Protein AF-A0A962ZPZ7-F1 (afdb_monomer_lite)

Secondary structure (DSSP, 8-state):
---HHHHHHHHGGGEEEETTTTEEEETT---------HHHHHH-------PPPHHHHHHHHHHHHHHHHHHHHHT--TTTT--PPSGGGGGG-----------

Structure (mmCIF, N/CA/C/O backbone):
data_AF-A0A962ZPZ7-F1
#
_entry.id   AF-A0A962ZPZ7-F1
#
loop_
_atom_site.group_PDB
_atom_site.id
_atom_site.type_symbol
_atom_site.label_atom_id
_atom_site.label_alt_id
_atom_site.label_comp_id
_atom_site.label_asym_id
_atom_site.label_entity_id
_atom_site.label_seq_id
_atom_site.pdbx_PDB_ins_code
_atom_site.Cartn_x
_atom_site.Cartn_y
_atom_site.Cartn_z
_atom_site.occupancy
_atom_site.B_iso_or_equiv
_atom_site.auth_seq_id
_atom_site.auth_comp_id
_atom_site.auth_asym_id
_atom_site.auth_atom_id
_atom_site.pdbx_PDB_model_num
ATOM 1 N N . MET A 1 1 ? -9.183 18.069 -1.532 1.00 39.78 1 MET A N 1
ATOM 2 C CA . MET A 1 1 ? -7.794 17.621 -1.294 1.00 39.78 1 MET A CA 1
ATOM 3 C C . MET A 1 1 ? -7.685 16.182 -1.768 1.00 39.78 1 MET A C 1
ATOM 5 O O . MET A 1 1 ? -8.204 15.302 -1.100 1.00 39.78 1 MET A O 1
ATOM 9 N N . SER A 1 2 ? -7.114 15.980 -2.955 1.00 46.81 2 SER A N 1
ATOM 10 C CA . SER A 1 2 ? -7.010 14.697 -3.666 1.00 46.81 2 SER A CA 1
ATOM 11 C C . SER A 1 2 ? -5.536 14.472 -4.017 1.00 46.81 2 SER A C 1
ATOM 13 O O . SER A 1 2 ? -5.134 14.721 -5.144 1.00 46.81 2 SER A O 1
ATOM 15 N N . CYS A 1 3 ? -4.703 14.124 -3.034 1.00 39.78 3 CYS A N 1
ATOM 16 C CA . CYS A 1 3 ? -3.244 14.050 -3.215 1.00 39.78 3 CYS A CA 1
ATOM 17 C C . CYS A 1 3 ? -2.699 12.628 -3.434 1.00 39.78 3 CYS A C 1
ATOM 19 O O . CYS A 1 3 ? -1.588 12.483 -3.925 1.00 39.78 3 CYS A O 1
ATOM 21 N N . SER A 1 4 ? -3.447 11.566 -3.115 1.00 49.22 4 SER A N 1
ATOM 22 C CA . SER A 1 4 ? -2.926 10.192 -3.244 1.00 49.22 4 SER A CA 1
ATOM 23 C C . SER A 1 4 ? -2.819 9.720 -4.698 1.00 49.22 4 SER A C 1
ATOM 25 O O . SER A 1 4 ? -1.930 8.943 -5.023 1.00 49.22 4 SER A O 1
ATOM 27 N N . ALA A 1 5 ? -3.691 10.213 -5.583 1.00 58.94 5 ALA A N 1
ATOM 28 C CA . ALA A 1 5 ? -3.662 9.848 -6.999 1.00 58.94 5 ALA A CA 1
ATOM 29 C C . ALA A 1 5 ? -2.513 10.523 -7.772 1.00 58.94 5 ALA A C 1
ATOM 31 O O . ALA A 1 5 ? -2.071 9.989 -8.782 1.00 58.94 5 ALA A O 1
ATOM 32 N N . GLU A 1 6 ? -2.005 11.663 -7.292 1.00 68.50 6 GLU A N 1
ATOM 33 C CA . GLU A 1 6 ? -1.009 12.480 -8.005 1.00 68.50 6 GLU A CA 1
ATOM 34 C C . GLU A 1 6 ? 0.352 11.781 -8.134 1.00 68.50 6 GLU A C 1
ATOM 36 O O . GLU A 1 6 ? 1.028 11.906 -9.151 1.00 68.50 6 GLU A O 1
ATOM 41 N N . PHE A 1 7 ? 0.743 11.000 -7.124 1.00 76.31 7 PHE A N 1
ATOM 42 C CA . PHE A 1 7 ? 2.052 10.344 -7.082 1.00 76.31 7 PHE A CA 1
ATOM 43 C C . PHE A 1 7 ? 1.999 8.829 -7.286 1.00 76.31 7 PHE A C 1
ATOM 45 O O . PHE A 1 7 ? 3.051 8.193 -7.329 1.00 76.31 7 PHE A O 1
ATOM 52 N N . GLY A 1 8 ? 0.803 8.248 -7.436 1.00 77.19 8 GLY A N 1
ATOM 53 C CA . GLY A 1 8 ? 0.612 6.796 -7.493 1.00 77.19 8 GLY A CA 1
ATOM 54 C C . GLY A 1 8 ? 1.451 6.111 -8.57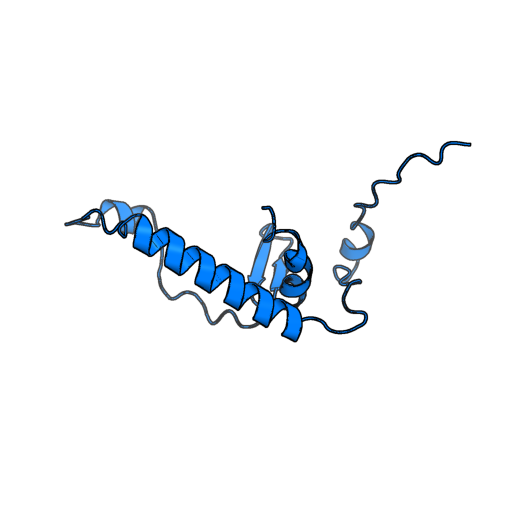4 1.00 77.19 8 GLY A C 1
ATOM 55 O O . GLY A 1 8 ? 2.058 5.078 -8.310 1.00 77.19 8 GLY A O 1
ATOM 56 N N . GLN A 1 9 ? 1.583 6.730 -9.753 1.00 78.50 9 GLN A N 1
ATOM 57 C CA . GLN A 1 9 ? 2.383 6.188 -10.858 1.00 78.50 9 GLN A CA 1
ATOM 58 C C . GLN A 1 9 ? 3.853 5.956 -10.475 1.00 78.50 9 GLN A C 1
ATOM 60 O O . GLN A 1 9 ? 4.456 4.988 -10.926 1.00 78.50 9 GLN A O 1
ATOM 65 N N . ARG A 1 10 ? 4.432 6.796 -9.606 1.00 82.81 10 ARG A N 1
ATOM 66 C CA . ARG A 1 10 ? 5.845 6.676 -9.201 1.00 82.81 10 ARG A CA 1
ATOM 67 C C . ARG A 1 10 ? 6.122 5.420 -8.379 1.00 82.81 10 ARG A C 1
ATOM 69 O O . ARG A 1 10 ? 7.255 4.962 -8.334 1.00 82.81 10 ARG A O 1
ATOM 76 N N . PHE A 1 11 ? 5.096 4.859 -7.745 1.00 83.69 11 PHE A N 1
ATOM 77 C CA . PHE A 1 11 ? 5.218 3.622 -6.983 1.00 83.69 11 PHE A CA 1
ATOM 78 C C . PHE A 1 11 ? 5.118 2.375 -7.862 1.00 83.69 11 PHE A C 1
ATOM 80 O O . PHE A 1 11 ? 5.525 1.314 -7.405 1.00 83.69 11 PHE A O 1
ATOM 87 N N . LEU A 1 12 ? 4.634 2.478 -9.109 1.00 83.94 12 LEU A N 1
ATOM 88 C CA . LEU A 1 12 ? 4.459 1.312 -9.986 1.00 83.94 12 LEU A CA 1
ATOM 89 C C . LEU A 1 12 ? 5.776 0.597 -10.286 1.00 83.94 12 LEU A C 1
ATOM 91 O O . LEU A 1 12 ? 5.779 -0.618 -10.404 1.00 83.94 12 LEU A O 1
ATOM 95 N N . GLN A 1 13 ? 6.900 1.317 -10.316 1.00 82.38 13 GLN A N 1
ATOM 96 C CA . GLN A 1 13 ? 8.228 0.720 -10.507 1.00 82.38 13 GLN A CA 1
ATOM 97 C C . GLN A 1 13 ? 8.644 -0.257 -9.392 1.00 82.38 13 GLN A C 1
ATOM 99 O O . GLN A 1 13 ? 9.663 -0.927 -9.519 1.00 82.38 13 GLN A O 1
ATOM 104 N N . LEU A 1 14 ? 7.901 -0.301 -8.282 1.00 85.81 14 LEU A N 1
ATOM 105 C CA . LEU A 1 14 ? 8.127 -1.224 -7.171 1.00 85.81 14 LEU A CA 1
ATOM 106 C C . LEU A 1 14 ? 7.292 -2.504 -7.284 1.00 85.81 14 LEU A C 1
ATOM 108 O O . LEU A 1 14 ? 7.373 -3.346 -6.391 1.00 85.81 14 LEU A O 1
ATOM 112 N N . TYR A 1 15 ? 6.476 -2.647 -8.330 1.00 85.38 15 TYR A N 1
ATOM 113 C CA . TYR A 1 15 ? 5.561 -3.769 -8.498 1.00 85.38 15 TYR A CA 1
ATOM 114 C C . TYR A 1 15 ? 5.649 -4.367 -9.901 1.00 85.38 15 TYR A C 1
ATOM 116 O O . TYR A 1 15 ? 5.750 -3.644 -10.889 1.00 85.38 15 TYR A O 1
ATOM 124 N N . ASP A 1 16 ? 5.490 -5.683 -9.974 1.00 84.31 16 ASP A N 1
ATOM 125 C CA . ASP A 1 16 ? 5.217 -6.408 -11.209 1.00 84.31 16 ASP A CA 1
ATOM 126 C C . ASP A 1 16 ? 3.727 -6.739 -11.305 1.00 84.31 16 ASP A C 1
ATOM 128 O O . ASP A 1 16 ? 3.080 -7.087 -10.314 1.00 84.31 16 ASP A O 1
ATOM 132 N N . PHE A 1 17 ? 3.171 -6.641 -12.511 1.00 81.19 17 PHE A N 1
ATOM 133 C CA . PHE A 1 17 ? 1.798 -7.056 -12.781 1.00 81.19 17 PHE A CA 1
ATOM 134 C C . PHE A 1 17 ? 1.767 -8.496 -13.301 1.00 81.19 17 PHE A C 1
ATOM 136 O O . PHE A 1 17 ? 2.304 -8.786 -14.371 1.00 81.19 17 PHE A O 1
ATOM 143 N N . ASP A 1 18 ? 1.099 -9.386 -12.570 1.00 80.81 18 ASP A N 1
ATOM 144 C CA . ASP A 1 18 ? 0.847 -10.758 -12.999 1.00 80.81 18 ASP A CA 1
ATOM 145 C C . ASP A 1 18 ? -0.479 -10.833 -13.765 1.00 80.81 18 ASP A C 1
ATOM 147 O O . ASP A 1 18 ? -1.567 -10.698 -13.204 1.00 80.81 18 ASP A O 1
ATOM 151 N N . VAL A 1 19 ? -0.388 -11.086 -15.070 1.00 79.00 19 VAL A N 1
ATOM 152 C CA . VAL A 1 19 ? -1.552 -11.194 -15.958 1.00 79.00 19 VAL A CA 1
ATOM 153 C C . VAL A 1 19 ? -2.407 -12.433 -15.729 1.00 79.00 19 VAL A C 1
ATOM 155 O O . VAL A 1 19 ? -3.584 -12.425 -16.085 1.00 79.00 19 VAL A O 1
ATOM 158 N N . HIS A 1 20 ? -1.849 -13.500 -15.162 1.00 81.38 20 HIS A N 1
ATOM 159 C CA . HIS A 1 20 ? -2.592 -14.735 -14.935 1.00 81.38 20 HIS A CA 1
ATOM 160 C C . HIS A 1 20 ? -3.527 -14.604 -13.735 1.00 81.38 20 HIS A C 1
ATOM 162 O O . HIS A 1 20 ? -4.623 -15.167 -13.741 1.00 81.38 20 HIS A O 1
AT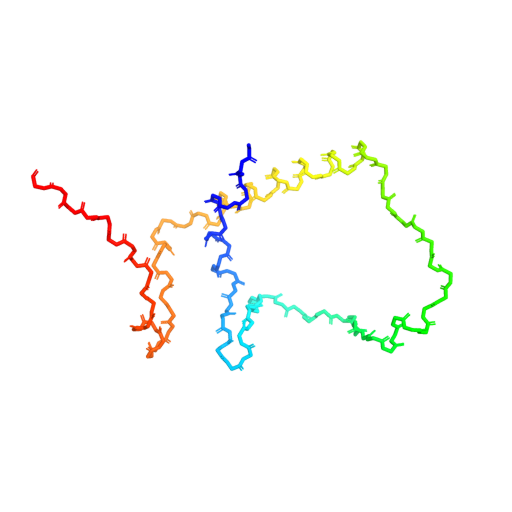OM 168 N N . THR A 1 21 ? -3.106 -13.846 -12.723 1.00 84.00 21 THR A N 1
ATOM 169 C CA . THR A 1 21 ? -3.886 -13.595 -11.505 1.00 84.00 21 THR A CA 1
ATOM 170 C C . THR A 1 21 ? -4.607 -12.248 -11.525 1.00 84.00 21 THR A C 1
ATOM 172 O O . THR A 1 21 ? -5.605 -12.076 -10.827 1.00 84.00 21 THR A O 1
ATOM 175 N N . GLY A 1 22 ? -4.139 -11.298 -12.339 1.00 82.75 22 GLY A N 1
ATOM 176 C CA . GLY A 1 22 ? -4.617 -9.917 -12.355 1.00 82.75 22 GLY A CA 1
ATOM 177 C C . GLY A 1 22 ? -4.145 -9.102 -11.147 1.00 82.75 22 GLY A C 1
ATOM 178 O O . GLY A 1 22 ? -4.761 -8.085 -10.821 1.00 82.75 22 GLY A O 1
ATOM 179 N N . CYS A 1 23 ? -3.096 -9.547 -10.450 1.00 83.06 23 CYS A N 1
ATOM 180 C CA . CYS A 1 23 ? -2.594 -8.920 -9.230 1.00 83.06 23 CYS A CA 1
ATOM 181 C C . CYS A 1 23 ? -1.283 -8.158 -9.470 1.00 83.06 23 CYS A C 1
ATOM 183 O O . CYS A 1 23 ? -0.465 -8.536 -10.303 1.00 83.06 23 CYS A O 1
ATOM 185 N N . TRP A 1 24 ? -1.072 -7.091 -8.695 1.00 84.50 24 TRP A N 1
ATOM 186 C CA . TRP A 1 24 ? 0.229 -6.427 -8.578 1.00 84.50 24 TRP A CA 1
ATOM 187 C C . TRP A 1 24 ? 1.000 -7.046 -7.414 1.00 84.50 24 TRP A C 1
ATOM 189 O O . TRP A 1 24 ? 0.476 -7.114 -6.301 1.00 84.50 24 TRP A O 1
ATOM 199 N N . VAL A 1 25 ? 2.234 -7.474 -7.659 1.00 84.94 25 VAL A N 1
ATOM 200 C CA . VAL A 1 25 ? 3.127 -8.086 -6.669 1.00 84.94 25 VAL A CA 1
ATOM 201 C C . VAL A 1 25 ? 4.303 -7.151 -6.444 1.00 84.94 25 VAL A C 1
ATOM 203 O O . VAL A 1 25 ? 4.921 -6.697 -7.401 1.00 84.94 25 VAL A O 1
ATOM 206 N N . HIS A 1 26 ? 4.604 -6.821 -5.190 1.00 87.00 26 HIS A N 1
ATOM 207 C CA . HIS A 1 26 ? 5.743 -5.955 -4.887 1.00 87.00 26 HIS A CA 1
ATOM 208 C C . HIS A 1 26 ? 7.060 -6.698 -5.167 1.00 87.00 26 HIS A C 1
ATOM 210 O O . HIS A 1 26 ? 7.203 -7.864 -4.809 1.00 87.00 26 HIS A O 1
ATOM 216 N N . LEU A 1 27 ? 8.041 -6.024 -5.770 1.00 86.12 27 LEU A N 1
ATOM 217 C CA . LEU A 1 27 ? 9.312 -6.634 -6.187 1.00 86.12 27 LEU A CA 1
ATOM 218 C C . LEU A 1 27 ? 10.151 -7.162 -5.009 1.00 86.12 27 LEU A C 1
ATOM 220 O O . LEU A 1 27 ? 10.876 -8.140 -5.153 1.00 86.12 27 LEU A O 1
ATOM 224 N N . ASP A 1 28 ? 10.044 -6.523 -3.841 1.00 85.50 28 ASP A N 1
ATOM 225 C CA . ASP A 1 28 ? 10.643 -6.980 -2.570 1.00 85.50 28 ASP A CA 1
ATOM 226 C C . ASP A 1 28 ? 9.581 -7.579 -1.631 1.00 85.50 28 ASP A C 1
ATOM 228 O O . ASP A 1 28 ? 9.639 -7.409 -0.412 1.00 85.50 28 ASP A O 1
ATOM 232 N N . ASP A 1 29 ? 8.530 -8.204 -2.176 1.00 78.38 29 ASP A N 1
ATOM 233 C CA . ASP A 1 29 ? 7.569 -8.907 -1.329 1.00 78.38 29 ASP A CA 1
ATOM 234 C C . ASP A 1 29 ? 8.252 -10.107 -0.658 1.00 78.38 29 ASP A C 1
ATOM 236 O O . ASP A 1 29 ? 8.570 -11.119 -1.282 1.00 78.38 29 ASP A O 1
ATOM 240 N N . ARG A 1 30 ? 8.480 -9.996 0.654 1.00 67.31 30 ARG A N 1
ATOM 241 C CA . ARG A 1 30 ? 9.056 -11.071 1.476 1.00 67.31 30 ARG A CA 1
ATOM 242 C C . ARG A 1 30 ? 8.033 -12.120 1.902 1.00 67.31 30 ARG A C 1
ATOM 244 O O . ARG A 1 30 ? 8.331 -12.928 2.781 1.00 67.31 30 ARG A O 1
ATOM 251 N N . GLY A 1 31 ? 6.856 -12.112 1.280 1.00 62.88 31 GLY A N 1
ATOM 252 C CA . GLY A 1 31 ? 5.748 -12.983 1.610 1.00 62.88 31 GLY A CA 1
ATOM 253 C C . GLY A 1 31 ? 5.106 -12.533 2.913 1.00 62.88 31 GLY A C 1
ATOM 254 O O . GLY A 1 31 ? 5.716 -12.534 3.986 1.00 62.88 31 GLY A O 1
ATOM 255 N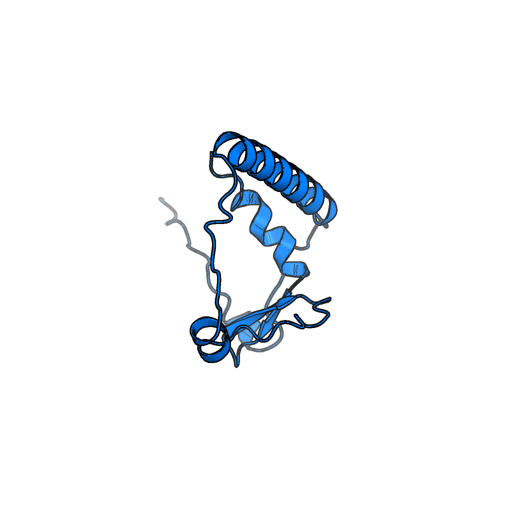 N . TRP A 1 32 ? 3.838 -12.155 2.846 1.00 60.69 32 TRP A N 1
ATOM 256 C CA . TRP A 1 32 ? 3.052 -11.976 4.056 1.00 60.69 32 TRP A CA 1
ATOM 257 C C . TRP A 1 32 ? 2.871 -13.336 4.731 1.00 60.69 32 TRP A C 1
ATOM 259 O O . TRP A 1 32 ? 2.246 -14.239 4.190 1.00 60.69 32 TRP A O 1
ATOM 269 N N . SER A 1 33 ? 3.424 -13.483 5.934 1.00 58.56 33 SER A N 1
ATOM 270 C CA . SER A 1 33 ? 3.398 -14.734 6.703 1.00 58.56 33 SER A CA 1
ATOM 271 C C . SER A 1 33 ? 2.083 -14.979 7.451 1.00 58.56 33 SER A C 1
ATOM 273 O O . SER A 1 33 ? 2.007 -15.878 8.289 1.00 58.56 33 SER A O 1
ATOM 275 N N . GLN A 1 34 ? 1.046 -14.181 7.186 1.00 60.41 34 GLN A N 1
ATOM 276 C CA . GLN A 1 34 ? -0.261 -14.346 7.808 1.00 60.41 34 GLN A CA 1
ATOM 277 C C . GLN A 1 34 ? -1.268 -14.857 6.786 1.00 60.41 34 GLN A C 1
ATOM 279 O O . GLN A 1 34 ? -1.756 -14.103 5.947 1.00 60.41 34 GLN A O 1
ATOM 284 N N . ASP A 1 35 ? -1.607 -16.139 6.915 1.00 63.78 35 ASP A N 1
ATOM 285 C CA . ASP A 1 35 ? -2.731 -16.757 6.220 1.00 63.78 35 ASP A CA 1
ATOM 286 C C . ASP A 1 35 ? -4.039 -16.109 6.696 1.00 63.78 35 ASP A C 1
ATOM 288 O O . ASP A 1 35 ? -4.682 -16.522 7.672 1.00 63.78 35 ASP A O 1
ATOM 292 N N . LEU A 1 36 ? -4.431 -15.039 6.009 1.00 78.06 36 LEU A N 1
ATOM 293 C CA . LEU A 1 36 ? -5.749 -14.445 6.142 1.00 78.06 36 LEU A CA 1
ATOM 294 C C . LEU A 1 36 ? -6.741 -15.387 5.459 1.00 78.06 36 LEU A C 1
ATOM 296 O O . LEU A 1 36 ? -6.789 -15.480 4.235 1.00 78.06 36 LEU A O 1
ATOM 300 N N . SER A 1 37 ? -7.535 -16.105 6.249 1.00 83.25 37 SER A N 1
ATOM 301 C CA . SER A 1 37 ? -8.548 -17.018 5.732 1.00 83.25 37 SER A CA 1
ATOM 302 C C . SER A 1 37 ? -9.891 -16.768 6.401 1.00 83.25 37 SER A C 1
ATOM 304 O O . SER A 1 37 ? -9.985 -16.321 7.545 1.00 83.25 37 SER A O 1
ATOM 306 N N . LEU A 1 38 ? -10.972 -17.071 5.683 1.00 85.25 38 LEU A N 1
ATOM 307 C CA . LEU A 1 38 ? -12.311 -16.994 6.268 1.00 85.25 38 LEU A CA 1
ATOM 308 C C . LEU A 1 38 ? -12.448 -17.963 7.445 1.00 85.25 38 LEU A C 1
ATOM 310 O O . LEU A 1 38 ? -13.080 -17.648 8.448 1.00 85.25 38 LEU A O 1
ATOM 314 N N . GLU A 1 39 ? -11.804 -19.123 7.356 1.00 86.69 39 GLU A N 1
ATOM 315 C CA . GLU A 1 39 ? -11.783 -20.100 8.436 1.00 86.69 39 GLU A CA 1
ATOM 316 C C . GLU A 1 39 ? -11.077 -19.567 9.692 1.00 86.69 39 GLU A C 1
ATOM 318 O O . GLU A 1 39 ? -11.585 -19.757 10.800 1.00 86.69 39 GLU A O 1
ATOM 323 N N . SER A 1 40 ? -9.951 -18.855 9.546 1.00 84.19 40 SER A N 1
ATOM 324 C CA . SER A 1 40 ? -9.284 -18.217 10.685 1.00 84.19 40 SER A CA 1
ATOM 325 C C . SER A 1 40 ? -10.134 -17.089 11.273 1.00 84.19 40 SER A C 1
ATOM 327 O O . SER A 1 40 ? -10.230 -16.980 12.498 1.00 84.19 40 SER A O 1
ATOM 329 N N . ALA A 1 41 ? -10.856 -16.339 10.434 1.00 85.69 41 ALA A N 1
ATOM 330 C CA . ALA A 1 41 ? -11.806 -15.323 10.883 1.00 85.69 41 ALA A CA 1
ATOM 331 C C . ALA A 1 41 ? -12.967 -15.916 11.705 1.00 85.69 41 ALA A C 1
ATOM 333 O O . ALA A 1 41 ? -13.297 -15.381 12.762 1.00 85.69 41 ALA A O 1
ATOM 334 N N . PHE A 1 42 ? -13.550 -17.047 11.287 1.00 87.00 42 PHE A N 1
ATOM 335 C CA . PHE A 1 42 ? -14.631 -17.705 12.040 1.00 87.00 42 PHE A CA 1
ATOM 336 C C . PHE A 1 42 ? -14.176 -18.287 13.384 1.00 87.00 42 PHE A C 1
ATOM 338 O O . PHE A 1 42 ? -14.979 -18.413 14.308 1.00 87.00 42 PHE A O 1
ATOM 345 N N . ARG A 1 43 ? -12.896 -18.654 13.508 1.00 87.62 43 ARG A N 1
ATOM 346 C CA . ARG A 1 43 ? -12.317 -19.200 14.746 1.00 87.62 43 ARG A CA 1
ATOM 347 C C . ARG A 1 43 ? -11.831 -18.117 15.713 1.00 87.62 4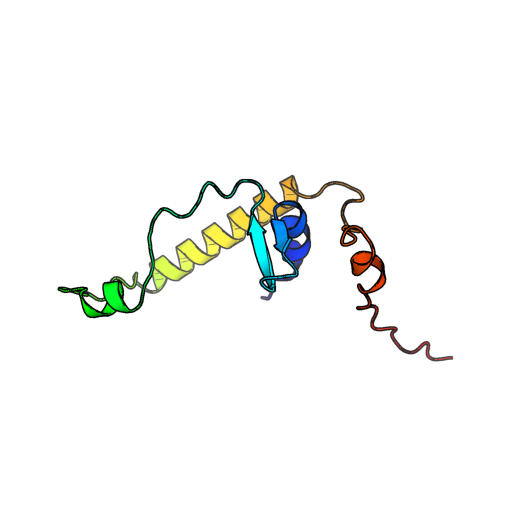3 ARG A C 1
ATOM 349 O O . ARG A 1 43 ? -11.539 -18.441 16.867 1.00 87.62 43 ARG A O 1
ATOM 356 N N . ALA A 1 44 ? -11.740 -16.862 15.274 1.00 83.31 44 ALA A N 1
ATOM 357 C CA . ALA A 1 44 ? -11.292 -15.756 16.108 1.00 83.31 44 ALA A CA 1
ATOM 358 C C . ALA A 1 44 ? -12.259 -15.527 17.285 1.00 83.31 44 ALA A C 1
ATOM 360 O O . ALA A 1 44 ? -13.475 -15.439 17.123 1.00 83.31 44 ALA A O 1
ATOM 361 N N . LYS A 1 45 ? -11.708 -15.431 18.498 1.00 83.94 45 LYS A N 1
ATOM 362 C CA . LYS A 1 45 ? -12.443 -15.141 19.740 1.00 83.94 45 LYS A CA 1
ATOM 363 C C . LYS A 1 45 ? -11.900 -13.854 20.357 1.00 83.94 45 LYS A C 1
ATOM 365 O O . LYS A 1 45 ? -10.746 -13.515 20.125 1.00 83.94 45 LYS A O 1
ATOM 370 N N . ASN A 1 46 ? -12.713 -13.172 21.167 1.00 77.50 46 ASN A N 1
ATOM 371 C CA . ASN A 1 46 ? -12.363 -11.901 21.825 1.00 77.50 46 ASN A CA 1
ATOM 372 C C . ASN A 1 46 ? -11.995 -10.778 20.836 1.00 77.50 46 ASN A C 1
ATOM 374 O O . ASN A 1 46 ? -10.985 -10.096 20.991 1.00 77.50 46 ASN A O 1
ATOM 378 N N . ILE A 1 47 ? -12.819 -10.592 19.801 1.00 75.81 47 ILE A N 1
ATOM 379 C CA . ILE A 1 47 ? -12.656 -9.490 18.849 1.00 75.81 47 ILE A CA 1
ATOM 380 C C . ILE A 1 47 ? -13.173 -8.209 19.509 1.00 75.81 47 ILE A C 1
ATOM 382 O O . ILE A 1 47 ? -14.376 -7.951 19.534 1.00 75.81 47 ILE A O 1
ATOM 386 N N . GLU A 1 48 ? -12.266 -7.405 20.051 1.00 79.00 48 GLU A N 1
ATOM 387 C CA . GLU A 1 48 ? -12.592 -6.057 20.507 1.00 79.00 48 GLU A CA 1
ATOM 388 C C . GLU A 1 48 ? -12.430 -5.039 19.378 1.00 79.00 48 GLU A C 1
ATOM 390 O O . GLU A 1 48 ? -11.621 -5.190 18.460 1.00 79.00 48 GLU A O 1
ATOM 395 N N . LYS A 1 49 ? -13.211 -3.958 19.442 1.00 74.44 49 LYS A N 1
ATOM 396 C CA . LYS A 1 49 ? -13.096 -2.853 18.493 1.00 74.44 49 LYS A CA 1
ATOM 397 C C . LYS A 1 49 ? -11.798 -2.091 18.766 1.00 74.44 49 LYS A C 1
ATOM 399 O O . LYS A 1 49 ? -11.762 -1.191 19.595 1.00 74.44 49 LYS A O 1
ATOM 404 N N . THR A 1 50 ? -10.761 -2.390 17.996 1.00 80.00 50 THR A N 1
ATOM 405 C CA . THR A 1 50 ? -9.433 -1.753 18.077 1.00 80.00 50 THR A CA 1
ATOM 406 C C . THR A 1 50 ? -9.342 -0.419 17.324 1.00 80.00 50 THR A C 1
ATOM 408 O O . THR A 1 50 ? -8.254 0.103 17.081 1.00 80.00 50 THR A O 1
ATOM 411 N N . ALA A 1 51 ? -10.480 0.161 16.927 1.00 83.81 51 ALA A N 1
ATOM 412 C CA . ALA A 1 51 ? -10.491 1.398 16.158 1.00 83.81 51 ALA A CA 1
ATOM 413 C C . ALA A 1 51 ? -9.920 2.560 16.984 1.00 83.81 51 ALA A C 1
ATOM 415 O O . ALA A 1 51 ? -10.487 2.957 18.002 1.00 83.81 51 ALA A O 1
ATOM 416 N N . LEU A 1 52 ? -8.821 3.138 16.498 1.00 88.12 52 LEU A N 1
ATOM 417 C CA . LEU A 1 52 ? -8.181 4.296 17.114 1.00 88.12 52 LEU A CA 1
ATOM 418 C C . LEU A 1 52 ? -9.143 5.497 17.226 1.00 88.12 52 LEU A C 1
ATOM 420 O O . LEU A 1 52 ? -9.987 5.695 16.339 1.00 88.12 52 LEU A O 1
ATOM 424 N N . PRO A 1 53 ? -8.975 6.359 18.250 1.00 92.56 53 PRO A N 1
ATOM 425 C CA . PRO A 1 53 ? -9.720 7.609 18.367 1.00 92.56 53 PRO A CA 1
ATOM 426 C C . PRO A 1 53 ? -9.624 8.468 17.102 1.00 92.56 53 PRO A C 1
ATOM 428 O O . PRO A 1 53 ? -8.592 8.497 16.429 1.00 92.56 53 PRO A O 1
ATOM 431 N N . ALA A 1 54 ? -10.683 9.216 16.785 1.00 92.31 54 ALA A N 1
ATOM 432 C CA . ALA A 1 54 ? -10.771 9.977 15.537 1.00 92.31 54 ALA A CA 1
ATOM 433 C C . ALA A 1 54 ? -9.588 10.939 15.325 1.00 92.31 54 ALA A C 1
ATOM 435 O O . ALA A 1 54 ? -9.017 10.973 14.235 1.00 92.31 54 ALA A O 1
ATOM 436 N N . GLU A 1 55 ? -9.177 11.656 16.370 1.00 93.75 55 GLU A N 1
ATOM 437 C CA . GLU A 1 55 ? -8.038 12.579 16.308 1.00 93.75 55 GLU A CA 1
ATOM 438 C C . GLU A 1 55 ? -6.706 11.853 16.082 1.00 93.75 55 GLU A C 1
ATOM 440 O O . GLU A 1 55 ? -5.854 12.329 15.332 1.00 93.75 55 GLU A O 1
ATOM 445 N N . HIS A 1 56 ? -6.548 10.647 16.639 1.00 93.94 56 HIS A N 1
ATOM 446 C CA . HIS A 1 56 ? -5.378 9.809 16.372 1.00 93.94 56 HIS A CA 1
ATOM 447 C C . HIS A 1 56 ? -5.343 9.359 14.913 1.00 93.94 56 HIS A C 1
ATOM 449 O O . HIS A 1 56 ? -4.299 9.464 14.273 1.00 93.94 56 HIS A O 1
ATOM 455 N N . ARG A 1 57 ? -6.486 8.939 14.357 1.00 93.75 57 ARG A N 1
ATOM 456 C CA . ARG A 1 57 ? -6.579 8.560 12.940 1.00 93.75 57 ARG A CA 1
ATOM 457 C C . ARG A 1 57 ? -6.241 9.723 12.014 1.00 93.75 57 ARG A C 1
ATOM 459 O O . ARG A 1 57 ? -5.470 9.533 11.086 1.00 93.75 57 ARG A O 1
ATOM 466 N N . LYS A 1 58 ? -6.764 10.928 12.274 1.00 94.50 58 LYS A N 1
ATOM 467 C CA . LYS A 1 58 ? -6.461 12.125 11.466 1.00 94.50 58 LYS A CA 1
ATOM 468 C C . LYS A 1 58 ? -4.971 12.463 11.484 1.00 94.50 58 LYS A C 1
ATOM 470 O O . LYS A 1 58 ? -4.405 12.778 10.441 1.00 94.50 58 LYS A O 1
ATOM 475 N N . ARG A 1 59 ? -4.341 12.397 12.662 1.00 95.44 59 ARG A N 1
ATOM 476 C CA . ARG A 1 59 ? -2.903 12.650 12.815 1.00 95.44 59 ARG A CA 1
ATOM 477 C C . ARG A 1 59 ? -2.071 11.628 12.040 1.00 95.44 59 ARG A C 1
ATOM 479 O O . ARG A 1 59 ? -1.220 12.036 11.259 1.00 95.44 59 ARG A O 1
ATOM 486 N N . LEU A 1 60 ? -2.353 10.335 12.214 1.00 95.44 60 LEU A N 1
ATOM 487 C CA . LEU A 1 60 ? -1.658 9.262 11.495 1.00 95.44 60 LEU A CA 1
ATOM 488 C C . LEU A 1 60 ? -1.852 9.380 9.986 1.00 95.44 60 LEU A C 1
ATOM 490 O O . LEU A 1 60 ? -0.884 9.336 9.244 1.00 95.44 60 LEU A O 1
ATOM 494 N N . TYR A 1 61 ? -3.083 9.627 9.540 1.00 92.50 61 TYR A N 1
ATOM 495 C CA . TYR A 1 61 ? -3.383 9.824 8.126 1.00 92.50 61 TYR A CA 1
ATOM 496 C C . TYR A 1 61 ? -2.547 10.954 7.514 1.00 92.50 61 TYR A C 1
ATOM 498 O O . TYR A 1 61 ? -1.959 10.785 6.451 1.00 92.50 61 TYR A O 1
ATOM 506 N N . ARG A 1 62 ? -2.435 12.098 8.204 1.00 94.06 62 ARG A N 1
ATOM 507 C CA . ARG A 1 62 ? -1.577 13.202 7.751 1.00 94.06 62 ARG A CA 1
ATOM 508 C C . ARG A 1 62 ? -0.092 12.831 7.729 1.00 94.06 62 ARG A C 1
ATOM 510 O O . ARG A 1 62 ? 0.581 13.246 6.794 1.00 94.06 62 ARG A O 1
ATOM 517 N N . SER A 1 63 ? 0.392 12.077 8.720 1.00 95.31 63 SER A N 1
ATOM 518 C CA . SER A 1 63 ? 1.779 11.579 8.756 1.00 95.31 63 SER A CA 1
ATOM 519 C C . SER A 1 63 ? 2.068 10.696 7.550 1.00 95.31 63 SER A C 1
ATOM 521 O O . SER A 1 63 ? 2.955 11.007 6.766 1.00 95.31 63 SER A O 1
ATOM 523 N N . TYR A 1 64 ? 1.234 9.679 7.323 1.00 92.44 64 TYR A N 1
ATOM 524 C CA . TYR A 1 64 ? 1.417 8.733 6.226 1.00 92.44 64 TYR A CA 1
ATOM 525 C C . TYR A 1 64 ? 1.308 9.383 4.848 1.00 92.44 64 TYR A C 1
ATOM 527 O O . TYR A 1 64 ? 2.021 8.988 3.933 1.00 92.44 64 TYR A O 1
ATOM 535 N N . LEU A 1 65 ? 0.463 10.407 4.681 1.00 91.06 65 LEU A N 1
ATOM 536 C CA . LEU A 1 65 ? 0.452 11.183 3.439 1.00 91.06 65 LEU A CA 1
ATOM 537 C C . LEU A 1 65 ? 1.740 11.994 3.234 1.00 91.06 65 LEU A C 1
ATOM 539 O O . LEU A 1 65 ? 2.165 12.161 2.093 1.00 91.06 65 LEU A O 1
ATOM 543 N N . GLY A 1 66 ? 2.340 12.508 4.311 1.00 92.12 66 GLY A N 1
ATOM 544 C CA . GLY A 1 66 ? 3.649 13.163 4.261 1.00 92.12 66 GLY A CA 1
ATOM 545 C C . GLY A 1 66 ? 4.750 12.179 3.873 1.00 92.12 66 GLY A C 1
ATOM 546 O O . GLY A 1 66 ? 5.453 12.411 2.897 1.00 92.12 66 GLY A O 1
ATOM 547 N N . GLU A 1 67 ? 4.812 11.037 4.556 1.00 91.62 67 GLU A N 1
ATOM 548 C CA . GLU A 1 67 ? 5.770 9.961 4.272 1.00 91.62 67 GLU A CA 1
ATOM 549 C C . GLU A 1 67 ? 5.639 9.458 2.828 1.00 91.62 67 GLU A C 1
ATOM 551 O O . GLU A 1 67 ? 6.630 9.361 2.109 1.00 91.62 67 GLU A O 1
ATOM 556 N N . ALA A 1 68 ? 4.414 9.211 2.353 1.00 88.88 68 ALA A N 1
ATOM 557 C CA . ALA A 1 68 ? 4.174 8.789 0.975 1.00 88.88 68 ALA A CA 1
ATOM 558 C C . ALA A 1 68 ? 4.663 9.829 -0.044 1.00 88.88 68 ALA A C 1
ATOM 560 O O . ALA A 1 68 ? 5.192 9.463 -1.092 1.00 88.88 68 ALA A O 1
ATOM 561 N N . ARG A 1 69 ? 4.519 11.126 0.255 1.00 89.25 69 ARG A N 1
ATOM 562 C CA . ARG A 1 69 ? 5.042 12.193 -0.603 1.00 89.25 69 ARG A CA 1
ATOM 563 C C . ARG A 1 69 ? 6.570 12.194 -0.631 1.00 89.25 69 ARG A C 1
ATOM 565 O O . ARG A 1 69 ? 7.140 12.264 -1.713 1.00 89.25 69 ARG A O 1
ATOM 572 N N . GLU A 1 70 ? 7.220 12.093 0.523 1.00 90.81 70 GLU A N 1
ATOM 573 C CA . GLU A 1 70 ? 8.686 12.035 0.608 1.00 90.81 70 GLU A CA 1
ATOM 574 C C . GLU A 1 70 ? 9.235 10.826 -0.165 1.00 90.81 70 GLU A C 1
ATOM 576 O O . GLU A 1 70 ? 10.162 10.957 -0.962 1.00 90.81 70 GLU A O 1
ATOM 581 N N . GLN A 1 71 ? 8.601 9.657 -0.024 1.00 88.94 71 GLN A N 1
ATOM 582 C CA . GLN A 1 71 ? 8.954 8.465 -0.800 1.00 88.94 71 GLN A CA 1
ATOM 583 C C . GLN A 1 71 ? 8.740 8.673 -2.304 1.00 88.94 71 GLN A C 1
ATOM 585 O O . GLN A 1 71 ? 9.595 8.316 -3.109 1.00 88.94 71 GLN A O 1
ATOM 590 N N . ALA A 1 72 ? 7.636 9.304 -2.705 1.00 86.75 72 ALA A N 1
ATOM 591 C CA . ALA A 1 72 ? 7.376 9.613 -4.107 1.00 86.75 72 ALA A CA 1
ATOM 592 C C . ALA A 1 72 ? 8.410 10.567 -4.725 1.00 86.75 72 ALA A C 1
ATOM 594 O O . ALA A 1 72 ? 8.640 10.530 -5.936 1.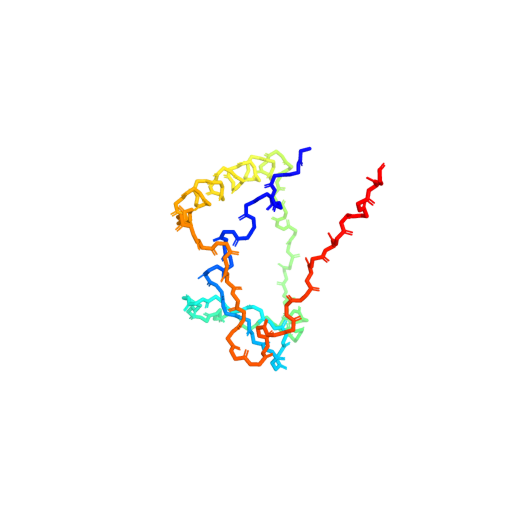00 86.75 72 ALA A O 1
ATOM 595 N N . GLU A 1 73 ? 8.996 11.462 -3.933 1.00 87.44 73 GLU A N 1
ATOM 596 C CA . GLU A 1 73 ? 10.079 12.343 -4.373 1.00 87.44 73 GLU A CA 1
ATOM 597 C C . GLU A 1 73 ? 11.379 11.550 -4.577 1.00 87.44 73 GLU A C 1
ATOM 599 O O . GLU A 1 73 ? 12.042 11.740 -5.594 1.00 87.44 73 GLU A O 1
ATOM 604 N N . LEU A 1 74 ? 11.684 10.586 -3.701 1.00 87.44 74 LEU A N 1
ATOM 605 C CA . LEU A 1 74 ? 12.829 9.675 -3.858 1.00 87.44 74 LEU A CA 1
ATOM 606 C C . LEU A 1 74 ? 12.690 8.737 -5.065 1.00 87.44 74 LEU A C 1
ATOM 608 O O . LEU A 1 74 ? 13.670 8.446 -5.746 1.00 87.44 74 LEU A O 1
ATOM 612 N N . LEU A 1 75 ? 11.469 8.282 -5.348 1.00 84.31 75 LEU A N 1
ATOM 613 C CA . LEU A 1 75 ? 11.153 7.416 -6.488 1.00 84.31 75 LEU A CA 1
ATOM 614 C C . LEU A 1 75 ? 11.078 8.183 -7.818 1.00 84.31 75 LEU A C 1
ATOM 616 O O . LEU A 1 75 ? 10.916 7.568 -8.869 1.00 84.31 75 LEU A O 1
ATOM 620 N N . CYS A 1 76 ? 11.183 9.516 -7.797 1.00 72.06 76 CYS A N 1
ATOM 621 C CA . CYS A 1 76 ? 11.120 10.358 -8.986 1.00 72.06 76 CYS A CA 1
ATOM 622 C C . CYS A 1 76 ? 12.405 10.233 -9.821 1.00 72.06 76 CYS A C 1
ATOM 624 O O . CYS A 1 76 ? 13.278 11.099 -9.788 1.00 72.06 76 CYS A O 1
ATOM 626 N N . VAL A 1 77 ? 12.513 9.159 -10.600 1.00 62.78 77 VAL A N 1
ATOM 627 C CA . VAL A 1 77 ? 13.588 8.974 -11.579 1.00 62.78 77 VAL A CA 1
ATOM 628 C C . VAL A 1 77 ? 13.201 9.698 -12.881 1.00 62.78 77 VAL A C 1
ATOM 630 O O . VAL A 1 77 ? 12.132 9.418 -13.436 1.00 62.78 77 VAL A O 1
ATOM 633 N N . PRO A 1 78 ? 14.025 10.627 -13.405 1.00 52.62 78 PRO A N 1
ATOM 634 C CA . PRO A 1 78 ? 13.768 11.263 -14.696 1.00 52.62 78 PRO A CA 1
ATOM 635 C C . PRO A 1 78 ? 13.658 10.210 -15.811 1.00 52.62 78 PRO A C 1
ATOM 637 O O . PRO A 1 78 ? 14.591 9.440 -16.021 1.00 52.62 78 PRO A O 1
ATOM 640 N N . GLY A 1 79 ? 12.525 10.176 -16.523 1.00 52.25 79 GLY A N 1
ATOM 641 C CA . GLY A 1 79 ? 12.295 9.269 -17.660 1.00 52.25 79 GLY A CA 1
ATOM 642 C C . GLY A 1 79 ? 11.598 7.936 -17.343 1.00 52.25 79 GLY A C 1
ATOM 643 O O . GLY A 1 79 ? 11.435 7.123 -18.243 1.00 52.25 79 GLY A O 1
ATOM 644 N N . CYS A 1 80 ? 11.152 7.696 -16.103 1.00 49.19 80 CYS A N 1
ATOM 645 C CA . CYS A 1 80 ? 10.495 6.434 -15.708 1.00 49.19 80 CYS A CA 1
ATOM 646 C C . CYS A 1 80 ? 8.985 6.352 -16.042 1.00 49.19 80 CYS A C 1
ATOM 648 O O . CYS A 1 80 ? 8.336 5.328 -15.831 1.00 49.19 80 CYS A O 1
ATOM 650 N N . CYS A 1 81 ? 8.396 7.412 -16.599 1.00 49.22 81 CYS A N 1
ATOM 651 C CA . CYS A 1 81 ? 6.974 7.441 -16.957 1.00 49.22 81 CYS A CA 1
ATOM 652 C C . CYS A 1 81 ? 6.575 6.497 -18.111 1.00 49.22 81 CYS A C 1
ATOM 654 O O . CYS A 1 81 ? 5.381 6.361 -18.364 1.00 49.22 81 CYS A O 1
ATOM 656 N N . ASP A 1 82 ? 7.528 5.787 -18.723 1.00 52.41 82 ASP A N 1
ATOM 657 C CA . ASP A 1 82 ? 7.300 4.826 -19.809 1.00 52.41 82 ASP A CA 1
ATOM 658 C C . ASP A 1 82 ? 7.459 3.365 -19.349 1.00 52.41 82 ASP A C 1
ATOM 660 O O . ASP A 1 82 ? 8.117 2.552 -20.002 1.00 52.41 82 ASP A O 1
ATOM 664 N N . SER A 1 83 ? 6.870 3.000 -18.207 1.00 54.50 83 SER A N 1
ATOM 665 C CA . SER A 1 83 ? 6.785 1.596 -17.778 1.00 54.50 83 SER A CA 1
ATOM 666 C C . SER A 1 83 ? 5.789 0.842 -18.674 1.00 54.50 83 SER A C 1
ATOM 668 O O . SER A 1 83 ? 4.616 0.657 -18.344 1.00 54.50 83 SER A O 1
ATOM 670 N N . LYS A 1 84 ? 6.257 0.431 -19.858 1.00 56.94 84 LYS A N 1
ATOM 671 C CA . LYS A 1 84 ? 5.516 -0.471 -20.743 1.00 56.94 84 LYS A CA 1
ATOM 672 C C . LYS A 1 84 ? 5.518 -1.874 -20.154 1.00 56.94 84 LYS A C 1
ATOM 674 O O . LYS A 1 84 ? 6.567 -2.367 -19.742 1.00 56.94 84 LYS A O 1
ATOM 679 N N . LEU A 1 85 ? 4.352 -2.523 -20.150 1.00 58.25 85 LEU A N 1
ATOM 680 C CA . LEU A 1 85 ? 4.286 -3.956 -19.862 1.00 58.25 85 LEU A CA 1
ATOM 681 C C . LEU A 1 85 ? 5.219 -4.703 -20.837 1.00 58.25 85 LEU A C 1
ATOM 683 O O . LEU A 1 85 ? 5.251 -4.368 -22.024 1.00 58.25 85 LEU A O 1
ATOM 687 N N . PRO A 1 86 ? 6.007 -5.680 -20.366 1.00 54.56 86 PRO A N 1
ATOM 688 C CA . PRO A 1 86 ? 6.928 -6.407 -21.227 1.00 54.56 86 PRO A CA 1
ATOM 689 C C . PRO A 1 86 ? 6.181 -7.319 -22.214 1.00 54.56 86 PRO A C 1
ATOM 691 O O . PRO A 1 86 ? 5.124 -7.872 -21.908 1.00 54.56 86 PRO A O 1
ATOM 694 N N . GLY A 1 87 ? 6.765 -7.512 -23.400 1.00 64.75 87 GLY A N 1
ATOM 695 C CA . GLY A 1 87 ? 6.247 -8.424 -24.426 1.00 64.75 87 GLY A CA 1
ATOM 696 C C . GLY A 1 87 ? 4.966 -7.933 -25.111 1.00 64.75 87 GLY A C 1
ATOM 697 O O . GLY A 1 87 ? 4.719 -6.734 -25.212 1.00 64.75 87 GLY A O 1
ATOM 698 N N . GLU A 1 88 ? 4.143 -8.874 -25.579 1.00 58.75 88 GLU A N 1
ATOM 699 C CA . GLU A 1 88 ? 2.911 -8.605 -26.347 1.00 58.75 88 GLU A CA 1
ATOM 700 C C . GLU A 1 88 ? 1.871 -7.780 -25.559 1.00 58.75 88 GLU A C 1
ATOM 702 O O . GLU A 1 88 ? 1.012 -7.119 -26.133 1.00 58.75 88 GLU A O 1
ATOM 707 N N . LEU A 1 89 ? 1.972 -7.753 -24.227 1.00 59.50 89 LEU A N 1
ATOM 708 C CA . LEU A 1 89 ? 1.078 -7.001 -23.342 1.00 59.50 89 LEU A CA 1
ATOM 709 C C . LEU A 1 89 ? 1.347 -5.493 -23.357 1.00 59.50 89 LEU A C 1
ATOM 711 O O . LEU A 1 89 ? 0.431 -4.701 -23.133 1.00 59.50 89 LEU A O 1
ATOM 715 N N . GLY A 1 90 ? 2.585 -5.083 -23.645 1.00 62.50 90 GLY A N 1
ATOM 716 C CA . GLY A 1 90 ? 2.929 -3.676 -23.853 1.00 62.50 90 GLY A CA 1
ATOM 717 C C . GLY A 1 90 ? 2.227 -3.084 -25.069 1.00 62.50 90 GLY A C 1
ATOM 718 O O . GLY A 1 90 ? 1.936 -1.889 -25.087 1.00 62.50 90 GLY A O 1
ATOM 719 N N . GLU A 1 91 ? 1.888 -3.925 -26.049 1.00 61.62 91 GLU A N 1
ATOM 720 C CA . GLU A 1 91 ? 1.094 -3.525 -27.210 1.00 61.62 91 GLU A CA 1
ATOM 721 C C . GLU A 1 91 ? -0.381 -3.307 -26.866 1.00 61.62 91 GLU A C 1
ATOM 723 O O . GLU A 1 91 ? -1.080 -2.691 -27.652 1.00 61.62 91 GLU A O 1
ATOM 728 N N . LEU A 1 92 ? -0.862 -3.751 -25.698 1.00 63.06 92 LEU A N 1
ATOM 729 C CA . LEU A 1 92 ? -2.255 -3.588 -25.262 1.00 63.06 92 LEU A CA 1
ATOM 730 C C . LEU A 1 92 ? -2.459 -2.430 -24.269 1.00 63.06 92 LEU A C 1
ATOM 732 O O . LEU A 1 92 ? -3.598 -2.156 -23.883 1.00 63.06 92 LEU A O 1
ATOM 736 N N . GLN A 1 93 ? -1.400 -1.723 -23.854 1.00 60.56 93 GLN A N 1
ATOM 737 C CA . GLN A 1 93 ? -1.516 -0.514 -23.026 1.00 60.56 93 GLN A CA 1
ATOM 738 C C . GLN A 1 93 ? -2.054 0.666 -23.856 1.00 60.56 93 GLN A C 1
ATOM 740 O O . GLN A 1 93 ? -1.320 1.567 -24.256 1.00 60.56 93 GLN A O 1
ATOM 745 N N . TYR A 1 94 ? -3.365 0.688 -24.090 1.00 56.84 94 TYR A N 1
ATOM 746 C CA . TYR A 1 94 ? -4.061 1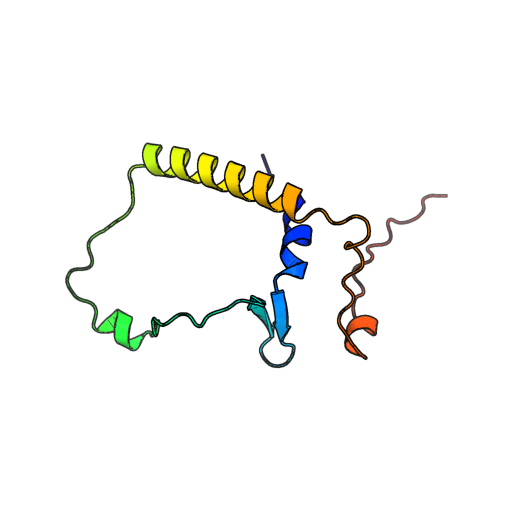.814 -24.709 1.00 56.84 94 TYR A CA 1
ATOM 747 C C . TYR A 1 94 ? -4.998 2.483 -23.709 1.00 56.84 94 TYR A C 1
ATOM 749 O O . TYR A 1 94 ? -6.203 2.250 -23.702 1.00 56.84 94 TYR A O 1
ATOM 757 N N . PHE A 1 95 ? -4.449 3.382 -22.898 1.00 52.00 95 PHE A N 1
ATOM 758 C CA . PHE A 1 95 ? -5.249 4.414 -22.239 1.00 52.00 95 PHE A CA 1
ATOM 759 C C . PHE A 1 95 ? -4.738 5.795 -22.644 1.00 52.00 95 PHE A C 1
ATOM 761 O O . PHE A 1 95 ? -4.356 6.603 -21.806 1.00 52.00 95 PHE A O 1
ATOM 768 N N . VAL A 1 96 ? -4.724 6.073 -23.949 1.00 48.06 96 VAL A N 1
ATOM 769 C CA . VAL A 1 96 ? -4.676 7.458 -24.423 1.00 48.06 96 VAL A CA 1
ATOM 770 C C . VAL A 1 96 ? -6.113 7.864 -24.716 1.00 48.06 96 VAL A C 1
ATOM 772 O O . VAL A 1 96 ? -6.665 7.548 -25.770 1.00 48.06 96 VAL A O 1
ATOM 775 N N . VAL A 1 97 ? -6.748 8.536 -23.754 1.00 46.28 97 VAL A N 1
ATOM 776 C CA . VAL A 1 97 ? -7.937 9.338 -24.051 1.00 46.28 97 VAL A CA 1
ATOM 777 C C . VAL A 1 97 ? -7.438 10.504 -24.896 1.00 46.28 97 VAL A C 1
ATOM 779 O O . VAL A 1 97 ? -6.871 11.457 -24.373 1.00 46.28 97 VAL A O 1
ATOM 782 N N . ASN A 1 98 ? -7.588 10.397 -26.214 1.00 45.53 98 ASN A N 1
ATOM 783 C CA . ASN A 1 98 ? -7.398 11.544 -27.089 1.00 45.53 98 ASN A CA 1
ATOM 784 C C . ASN A 1 98 ? -8.496 12.559 -26.751 1.00 45.53 98 ASN A C 1
ATOM 786 O O . ASN A 1 98 ? -9.677 12.284 -26.979 1.00 45.53 98 ASN A O 1
ATOM 790 N N . GLU A 1 99 ? -8.126 13.718 -26.203 1.00 56.06 99 GLU A N 1
ATOM 791 C CA . GLU A 1 99 ? -9.030 14.866 -26.232 1.00 56.06 99 GLU A CA 1
ATOM 792 C C . GLU A 1 99 ? -9.335 15.189 -27.702 1.00 56.06 99 GLU A C 1
ATOM 794 O O . GLU A 1 99 ? -8.418 15.191 -28.533 1.00 56.06 99 GLU A O 1
ATOM 799 N N . PRO A 1 100 ? -10.607 15.421 -28.072 1.00 47.94 100 PRO A N 1
ATOM 800 C CA . PRO A 1 100 ? -10.933 15.777 -29.439 1.00 47.94 100 PRO A CA 1
ATOM 801 C C . PRO A 1 100 ? -10.276 17.120 -29.765 1.00 47.94 100 PRO A C 1
ATOM 803 O O . PRO A 1 100 ? -10.582 18.141 -29.149 1.00 47.94 100 PRO A O 1
ATOM 806 N N . SER A 1 101 ? -9.380 17.110 -30.752 1.00 48.31 101 SER A N 1
ATOM 807 C CA . SER A 1 101 ? -8.853 18.316 -31.381 1.00 48.31 101 SER A CA 1
ATOM 808 C C . SER A 1 101 ? -10.028 19.142 -31.903 1.00 48.31 101 SER A C 1
ATOM 810 O O . SER A 1 101 ? -10.672 18.754 -32.882 1.00 48.31 101 SER A O 1
ATOM 812 N N . ASN A 1 102 ? -10.341 20.248 -31.235 1.00 45.41 102 ASN A N 1
ATOM 813 C CA . ASN A 1 102 ? -11.310 21.200 -31.757 1.00 45.41 102 ASN A CA 1
ATOM 814 C C . ASN A 1 102 ? -10.608 22.043 -32.844 1.00 45.41 102 ASN A C 1
ATOM 816 O O . ASN A 1 102 ? -9.513 22.539 -32.562 1.00 45.41 102 ASN A O 1
ATOM 820 N N . PRO A 1 103 ? -11.165 22.141 -34.067 1.00 57.44 103 PRO A N 1
ATOM 821 C CA . PRO A 1 103 ? -10.565 22.881 -35.179 1.00 57.44 103 PRO A CA 1
ATOM 822 C C . PRO A 1 103 ? -10.483 24.394 -34.946 1.00 57.44 103 PRO A C 1
ATOM 824 O O . PRO A 1 103 ? -11.305 24.934 -34.168 1.00 57.44 103 PRO A O 1
#

pLDDT: mean 74.11, std 16.03, range [39.78, 95.44]

Radius of gyration: 19.73 Å; chains: 1; bounding box: 28×43×57 Å

Sequence (103 aa):
MSCSAEFGQRFLQLYDFDVHTGCWVHLDDRGWSQDLSLESAFRAKNIEKTALPAEHRKRLYRSYLGEAREQAELLCVPGCCDSKLPGELGELQYFVVNEPSNP

Foldseek 3Di:
DDQPVVLVLLCLVQWDQDPVVRDTDGPPCPDDPDPPDPVVVVVDDDDDDPDDDPVVVVVVVVVVSVVVVVVSVVSPDPPPSQPQRPDPRSVVPDPDPDDDPDD